Protein AF-A0A963SQN0-F1 (afdb_monomer)

Structure (mmCIF, N/CA/C/O backbone):
data_AF-A0A963SQN0-F1
#
_entry.id   AF-A0A963SQN0-F1
#
loop_
_atom_site.group_PDB
_atom_site.id
_atom_site.type_symbol
_atom_site.label_atom_id
_atom_site.label_alt_id
_atom_site.label_comp_id
_atom_site.label_asym_id
_atom_site.label_entity_id
_atom_site.label_seq_id
_atom_site.pdbx_PDB_ins_code
_atom_site.Cartn_x
_atom_site.Cartn_y
_atom_site.Cartn_z
_atom_site.occupancy
_atom_site.B_iso_or_equiv
_atom_site.auth_seq_id
_atom_site.auth_comp_id
_atom_site.auth_asym_id
_atom_site.auth_atom_id
_atom_site.pdbx_PDB_model_num
ATOM 1 N N . MET A 1 1 ? 1.979 -13.688 -24.420 1.00 61.84 1 MET A N 1
ATOM 2 C CA . MET A 1 1 ? 1.608 -12.804 -23.29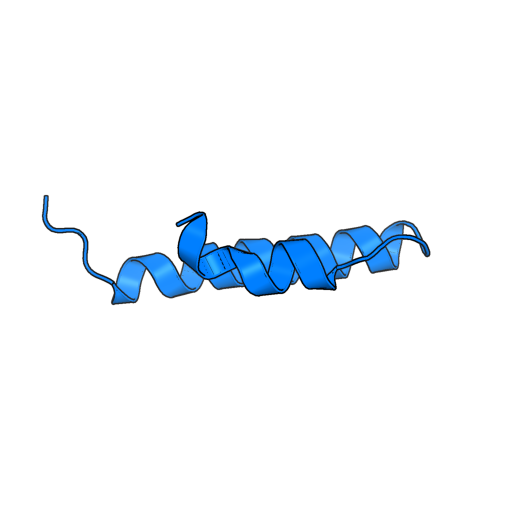7 1.00 61.84 1 MET A CA 1
ATOM 3 C C . MET A 1 1 ? 2.892 -12.158 -22.793 1.00 61.84 1 MET A C 1
ATOM 5 O O . MET A 1 1 ? 3.589 -12.760 -21.992 1.00 61.84 1 MET A O 1
ATOM 9 N N . SER A 1 2 ? 3.289 -11.023 -23.364 1.00 73.12 2 SER A N 1
ATOM 10 C CA . SER A 1 2 ? 4.476 -10.286 -22.917 1.00 73.12 2 SER A CA 1
ATOM 11 C C . SER A 1 2 ? 4.129 -9.481 -21.668 1.00 73.12 2 SER A C 1
ATOM 13 O O . SER A 1 2 ? 3.086 -8.825 -21.626 1.00 73.12 2 SER A O 1
ATOM 15 N N . LEU A 1 3 ? 4.986 -9.547 -20.653 1.00 74.00 3 LEU A N 1
ATOM 16 C CA . LEU A 1 3 ? 4.917 -8.658 -19.500 1.00 74.00 3 LEU A CA 1
ATOM 17 C C . LEU A 1 3 ? 5.383 -7.280 -19.971 1.00 74.00 3 LEU A C 1
ATOM 19 O O . LEU A 1 3 ? 6.568 -7.077 -20.215 1.00 74.00 3 LEU A O 1
ATOM 23 N N . ASP A 1 4 ? 4.434 -6.376 -20.189 1.00 82.56 4 ASP A N 1
ATOM 24 C CA . ASP A 1 4 ? 4.721 -4.968 -20.442 1.00 82.56 4 ASP A CA 1
ATOM 25 C C . ASP A 1 4 ? 4.958 -4.281 -19.088 1.00 82.56 4 ASP A C 1
ATOM 27 O O . ASP A 1 4 ? 4.014 -4.195 -18.295 1.00 82.56 4 ASP A O 1
ATOM 31 N N . PRO A 1 5 ? 6.175 -3.783 -18.801 1.00 78.69 5 PRO A N 1
ATOM 32 C CA . PRO A 1 5 ? 6.473 -3.102 -17.543 1.00 78.69 5 PRO A CA 1
ATOM 33 C C . PRO A 1 5 ? 5.565 -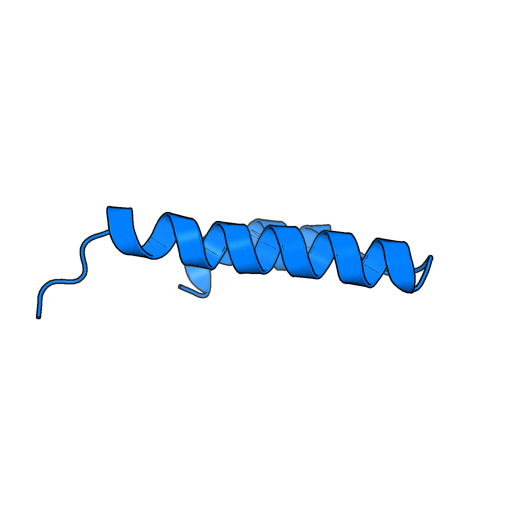1.894 -17.285 1.00 78.69 5 PRO A C 1
ATOM 35 O O . PRO A 1 5 ? 5.275 -1.573 -16.134 1.00 78.69 5 PRO A O 1
ATOM 38 N N . GLN A 1 6 ? 5.049 -1.250 -18.339 1.00 83.94 6 GLN A N 1
ATOM 39 C CA . GLN A 1 6 ? 4.115 -0.129 -18.200 1.00 83.94 6 GLN A CA 1
ATOM 40 C C . GLN A 1 6 ? 2.773 -0.557 -17.598 1.00 83.94 6 GLN A C 1
ATOM 42 O O . GLN A 1 6 ? 2.085 0.252 -16.977 1.00 83.94 6 GLN A O 1
ATOM 47 N N . ARG A 1 7 ? 2.407 -1.838 -17.720 1.00 86.06 7 ARG A N 1
ATOM 48 C CA . ARG A 1 7 ? 1.196 -2.391 -17.103 1.00 86.06 7 ARG A CA 1
ATOM 49 C C . ARG A 1 7 ? 1.363 -2.726 -15.620 1.00 86.06 7 ARG A C 1
ATOM 51 O O . ARG A 1 7 ? 0.347 -2.892 -14.951 1.00 86.06 7 ARG A O 1
ATOM 58 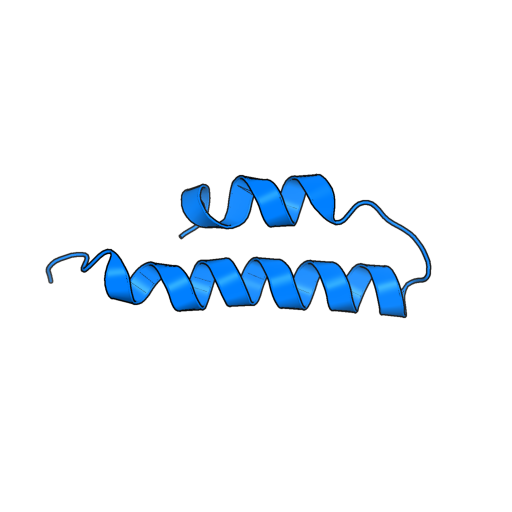N N . LEU A 1 8 ? 2.594 -2.806 -15.111 1.00 91.38 8 LEU A N 1
ATOM 59 C CA . LEU A 1 8 ? 2.880 -3.130 -13.706 1.00 91.38 8 LEU A CA 1
ATOM 60 C C . LEU A 1 8 ? 2.837 -1.883 -12.812 1.00 91.38 8 LEU A C 1
ATOM 62 O O . LEU A 1 8 ? 2.367 -1.946 -11.678 1.00 91.38 8 LEU A O 1
ATOM 66 N N . ALA A 1 9 ? 3.213 -0.716 -13.346 1.00 93.62 9 ALA A N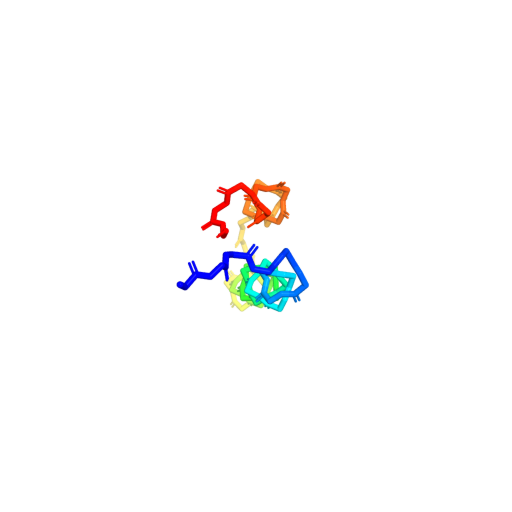 1
ATOM 67 C CA . ALA A 1 9 ? 3.213 0.544 -12.597 1.00 93.62 9 ALA A CA 1
ATOM 68 C C . ALA A 1 9 ? 1.855 0.898 -11.939 1.00 93.62 9 ALA A C 1
ATOM 70 O O . ALA A 1 9 ? 1.851 1.290 -10.769 1.00 93.62 9 ALA A O 1
ATOM 71 N N . PRO A 1 10 ? 0.687 0.721 -12.595 1.00 95.62 10 PRO A N 1
ATOM 72 C CA . PRO A 1 10 ? -0.608 0.911 -11.940 1.00 95.62 10 PRO A CA 1
ATOM 73 C C . PRO A 1 10 ? -0.838 -0.023 -10.745 1.00 95.62 10 PRO A C 1
ATOM 75 O O . PRO A 1 10 ? -1.425 0.398 -9.751 1.00 95.62 10 PRO A O 1
ATOM 78 N N . MET A 1 11 ? -0.361 -1.271 -10.813 1.00 95.38 11 MET A N 1
ATOM 79 C CA . MET A 1 11 ? -0.495 -2.242 -9.722 1.00 95.38 11 MET A CA 1
ATOM 80 C C . MET A 1 11 ? 0.383 -1.846 -8.532 1.00 95.38 11 MET A C 1
ATOM 82 O O . MET A 1 11 ? -0.091 -1.828 -7.397 1.00 95.38 11 MET A O 1
ATOM 86 N N . ALA A 1 12 ? 1.629 -1.442 -8.784 1.00 96.19 12 ALA A N 1
ATOM 87 C CA . ALA A 1 12 ? 2.529 -0.994 -7.728 1.00 96.19 12 ALA A CA 1
ATOM 88 C C . ALA A 1 12 ? 2.002 0.290 -7.057 1.00 96.19 12 ALA A C 1
ATOM 90 O O . ALA A 1 12 ? 2.032 0.439 -5.834 1.00 96.19 12 ALA A O 1
ATOM 91 N N . ASN A 1 13 ? 1.422 1.202 -7.842 1.00 96.50 13 ASN A N 1
ATOM 92 C CA . ASN A 1 13 ? 0.757 2.393 -7.313 1.00 96.50 13 ASN A CA 1
ATOM 93 C C . ASN A 1 13 ? -0.492 2.057 -6.491 1.00 96.50 13 ASN A C 1
ATOM 95 O O . ASN A 1 13 ? -0.727 2.704 -5.472 1.00 96.50 13 ASN A O 1
ATOM 99 N N . ALA A 1 14 ? -1.252 1.028 -6.872 1.00 97.25 14 ALA A N 1
ATOM 100 C CA . ALA A 1 14 ? -2.375 0.554 -6.070 1.00 97.25 14 A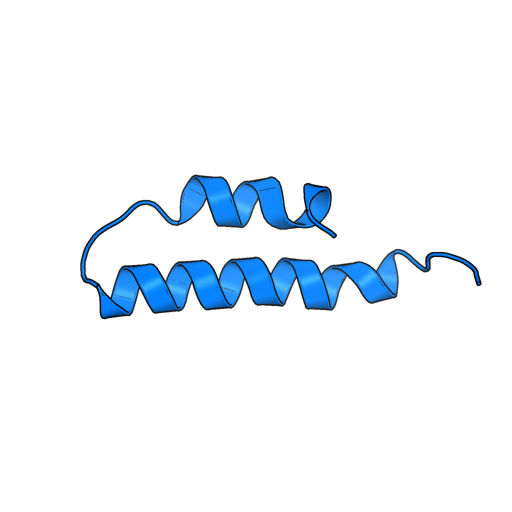LA A CA 1
ATOM 101 C C . ALA A 1 14 ? -1.907 0.024 -4.704 1.00 97.25 14 ALA A C 1
ATOM 103 O O . ALA A 1 14 ? -2.487 0.391 -3.685 1.00 97.25 14 ALA A O 1
ATOM 104 N N . ILE A 1 15 ? -0.820 -0.758 -4.654 1.00 97.50 15 ILE A N 1
ATOM 105 C CA . ILE A 1 15 ? -0.231 -1.235 -3.388 1.00 97.50 15 ILE A CA 1
ATOM 106 C C . ILE A 1 15 ? 0.168 -0.053 -2.496 1.00 97.50 15 ILE A C 1
ATOM 108 O O . ILE A 1 15 ? -0.129 -0.052 -1.298 1.00 97.50 15 ILE A O 1
ATOM 112 N N . ARG A 1 16 ? 0.802 0.974 -3.073 1.00 97.94 16 ARG A N 1
ATOM 113 C CA . ARG A 1 16 ? 1.203 2.188 -2.346 1.00 97.94 16 ARG A CA 1
ATOM 114 C C . ARG A 1 16 ? 0.002 2.938 -1.781 1.00 97.94 16 ARG A C 1
ATOM 116 O O . ARG A 1 16 ? -0.014 3.226 -0.587 1.00 97.94 16 ARG A O 1
ATOM 123 N N . ALA A 1 17 ? -0.994 3.216 -2.622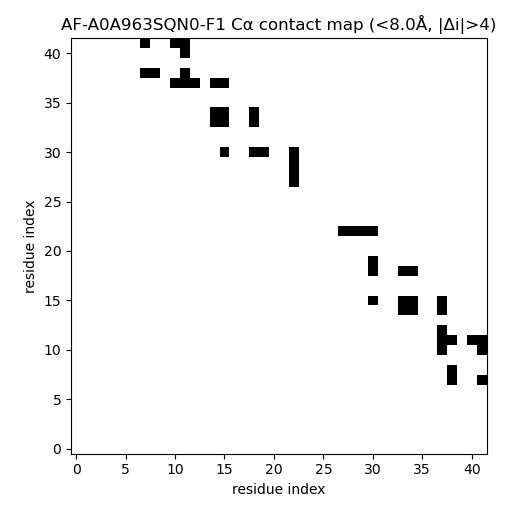 1.00 97.94 17 ALA A N 1
ATOM 124 C CA . ALA A 1 17 ? -2.199 3.942 -2.231 1.00 97.94 17 ALA A CA 1
ATOM 125 C C . ALA A 1 17 ? -2.950 3.213 -1.110 1.00 97.94 17 ALA A C 1
ATOM 127 O O . ALA A 1 17 ? -3.163 3.782 -0.045 1.00 97.94 17 ALA A O 1
ATOM 128 N N . LEU A 1 18 ? -3.224 1.918 -1.291 1.00 97.75 18 LEU A N 1
ATOM 129 C CA . LEU A 1 18 ? -3.926 1.108 -0.294 1.00 97.75 18 LEU A CA 1
ATOM 130 C C . LEU A 1 18 ? -3.167 1.027 1.035 1.00 97.75 18 LEU A C 1
ATOM 132 O O . LEU A 1 18 ? -3.781 1.076 2.096 1.00 97.75 18 LEU A O 1
ATOM 136 N N . SER A 1 19 ? -1.835 0.933 0.994 1.00 97.69 19 SER A N 1
ATOM 137 C CA . SER A 1 19 ? -1.015 0.900 2.211 1.00 97.69 19 SER A CA 1
ATOM 138 C C . SER A 1 19 ? -1.054 2.229 2.967 1.00 97.69 19 SER A C 1
ATOM 140 O O . SER A 1 19 ? -1.128 2.231 4.195 1.00 97.69 19 SER A O 1
ATOM 142 N N . MET A 1 20 ? -1.018 3.358 2.252 1.00 97.38 20 MET A N 1
ATOM 143 C CA . MET A 1 20 ? -1.163 4.683 2.860 1.00 97.38 20 MET A CA 1
ATOM 144 C C . MET A 1 20 ? -2.551 4.866 3.474 1.00 97.38 20 MET A C 1
ATOM 146 O O . MET A 1 20 ? -2.646 5.283 4.628 1.00 97.38 20 MET A O 1
ATOM 150 N N . ASP A 1 21 ? -3.604 4.521 2.734 1.00 97.81 21 ASP A N 1
ATOM 151 C CA . ASP A 1 21 ? -4.989 4.672 3.182 1.00 97.81 21 ASP A CA 1
ATOM 152 C C . ASP A 1 21 ? -5.278 3.791 4.401 1.00 97.81 21 ASP A C 1
ATOM 154 O O . ASP A 1 21 ? -5.869 4.254 5.374 1.00 97.81 21 ASP A O 1
ATOM 158 N N . ALA A 1 22 ? -4.805 2.540 4.400 1.00 97.44 22 ALA A N 1
ATOM 159 C CA . ALA A 1 22 ? -4.988 1.619 5.517 1.00 97.44 22 ALA A CA 1
ATOM 160 C C . ALA A 1 22 ? -4.291 2.104 6.797 1.00 97.44 22 ALA A C 1
ATOM 162 O O . ALA A 1 22 ? -4.887 2.058 7.873 1.00 97.44 22 ALA A O 1
ATOM 163 N N . VAL A 1 23 ? -3.052 2.603 6.695 1.00 97.12 23 VAL A N 1
ATOM 164 C CA . VAL A 1 23 ? -2.329 3.159 7.852 1.00 97.12 23 VAL A CA 1
ATOM 165 C C . VAL A 1 23 ? -3.006 4.427 8.368 1.00 97.12 23 VAL A C 1
ATOM 167 O O . VAL A 1 23 ? -3.144 4.587 9.582 1.00 97.12 23 VAL A O 1
ATOM 170 N N . GLN A 1 24 ? -3.454 5.313 7.471 1.00 97.75 24 GLN A N 1
ATOM 171 C CA . GLN A 1 24 ? -4.201 6.510 7.860 1.00 97.75 24 GLN A CA 1
ATOM 172 C C . GLN A 1 24 ? -5.507 6.145 8.571 1.00 97.75 24 GLN A C 1
ATOM 174 O O . GLN A 1 24 ? -5.768 6.653 9.659 1.00 97.75 24 GLN A O 1
ATOM 179 N N . ALA A 1 25 ? -6.296 5.226 8.008 1.00 97.94 25 ALA A N 1
ATOM 180 C CA . ALA A 1 25 ? -7.555 4.776 8.595 1.00 97.94 25 ALA A CA 1
ATOM 181 C C . ALA A 1 25 ? -7.361 4.097 9.962 1.00 97.94 25 ALA A C 1
ATOM 183 O O . ALA A 1 25 ? -8.186 4.267 10.858 1.00 97.94 25 ALA A O 1
ATOM 184 N N . ALA A 1 26 ? -6.263 3.360 10.146 1.00 97.50 26 ALA A N 1
ATOM 185 C CA . ALA A 1 26 ? -5.914 2.731 11.418 1.00 97.50 26 ALA A CA 1
ATOM 186 C C . ALA A 1 26 ? -5.273 3.699 12.434 1.00 97.50 26 ALA A C 1
ATOM 188 O O . ALA A 1 26 ? -5.088 3.320 13.592 1.00 97.50 26 ALA A O 1
ATOM 189 N N . ASN A 1 27 ? -4.899 4.916 12.011 1.00 96.44 27 ASN A N 1
ATOM 190 C CA . ASN A 1 27 ? -4.090 5.874 12.774 1.00 96.44 27 ASN A CA 1
ATOM 191 C C . ASN A 1 27 ? -2.830 5.235 13.406 1.00 96.44 27 ASN A C 1
ATOM 193 O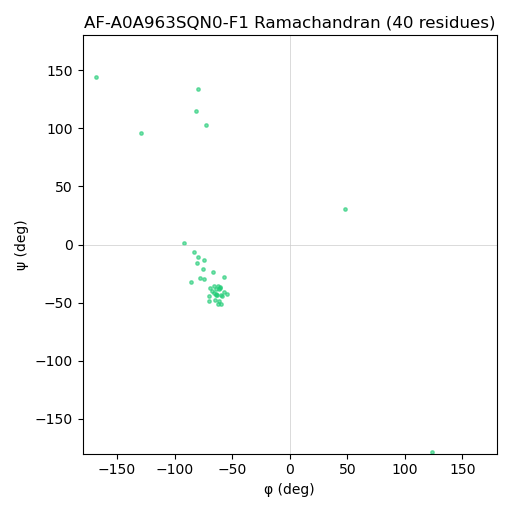 O . ASN A 1 27 ? -2.402 5.597 14.503 1.00 96.44 27 ASN A O 1
ATOM 197 N N . SER A 1 28 ? -2.284 4.208 12.748 1.00 95.06 28 SER A N 1
ATOM 198 C CA . SER A 1 28 ? -1.209 3.361 13.265 1.00 95.06 28 SER A CA 1
ATOM 199 C C . SER A 1 28 ? -0.636 2.476 12.155 1.00 95.06 28 SER A C 1
ATOM 201 O O . SER A 1 28 ? -1.369 1.996 11.291 1.00 95.06 28 SER A O 1
ATOM 203 N N . GLY A 1 29 ? 0.677 2.233 12.188 1.00 93.31 29 GLY A N 1
ATOM 204 C CA . GLY A 1 29 ? 1.382 1.353 11.250 1.00 93.31 29 GLY A CA 1
ATOM 205 C C . GLY A 1 29 ? 2.535 2.027 10.499 1.00 93.31 29 GLY A C 1
ATOM 206 O O . GLY A 1 29 ? 2.852 3.192 10.723 1.00 93.31 29 GLY A O 1
ATOM 207 N N . HIS A 1 30 ? 3.183 1.268 9.607 1.00 93.56 30 HIS A N 1
ATOM 208 C CA . HIS A 1 30 ? 4.375 1.697 8.863 1.00 93.56 30 HIS A CA 1
ATOM 209 C C . HIS A 1 30 ? 4.195 1.446 7.356 1.00 93.56 30 HIS A C 1
ATOM 211 O O . HIS A 1 30 ? 4.484 0.345 6.882 1.00 93.56 30 HIS A O 1
ATOM 217 N N . PRO A 1 31 ? 3.766 2.448 6.566 1.00 91.69 31 PRO A N 1
ATOM 218 C CA . PRO A 1 31 ? 3.485 2.251 5.145 1.00 91.69 31 PRO A CA 1
ATOM 219 C C . PRO A 1 31 ? 4.775 2.122 4.314 1.00 91.69 31 PRO A C 1
ATOM 221 O O . PRO A 1 31 ? 4.728 1.698 3.165 1.00 91.69 31 PRO A O 1
ATOM 224 N N . GLY A 1 32 ? 5.941 2.460 4.883 1.00 93.94 32 GLY A N 1
ATOM 225 C CA . GLY A 1 32 ? 7.217 2.532 4.164 1.00 93.94 32 GLY A CA 1
ATOM 226 C C . GLY A 1 32 ? 7.666 1.219 3.516 1.00 93.94 32 GLY A C 1
ATOM 227 O O . GLY A 1 32 ? 8.085 1.231 2.362 1.00 93.94 32 GLY A O 1
ATOM 228 N N . MET A 1 33 ? 7.544 0.085 4.215 1.00 94.75 33 MET A N 1
ATOM 229 C CA . MET A 1 33 ? 7.954 -1.215 3.663 1.00 94.75 33 MET A CA 1
ATOM 230 C C . MET A 1 33 ? 7.025 -1.683 2.525 1.00 94.75 33 MET A C 1
ATOM 232 O O . MET A 1 33 ? 7.542 -1.963 1.442 1.00 94.75 33 MET A O 1
ATOM 236 N N . PRO A 1 34 ? 5.685 -1.658 2.675 1.00 92.94 34 PRO A N 1
ATOM 237 C CA . PRO A 1 34 ? 4.772 -1.923 1.562 1.00 92.94 34 PRO A CA 1
ATOM 238 C C . PRO A 1 34 ? 4.962 -0.987 0.358 1.00 92.94 34 PRO A C 1
ATOM 240 O O . PRO A 1 34 ? 4.957 -1.441 -0.782 1.00 92.94 34 PRO A O 1
ATOM 243 N N . MET A 1 35 ? 5.181 0.314 0.586 1.00 94.81 35 MET A N 1
ATOM 244 C CA . MET A 1 35 ? 5.368 1.278 -0.505 1.00 94.81 35 MET A CA 1
ATOM 245 C C . MET A 1 35 ? 6.687 1.088 -1.265 1.00 94.81 35 MET A C 1
ATOM 247 O O . MET A 1 35 ? 6.728 1.273 -2.484 1.00 94.81 35 MET A O 1
ATOM 251 N N . GLY A 1 36 ? 7.762 0.745 -0.549 1.00 94.88 36 GLY A N 1
ATOM 252 C CA . GLY A 1 36 ? 9.086 0.528 -1.129 1.00 94.88 36 GLY A CA 1
ATOM 253 C C . GLY A 1 36 ? 9.205 -0.790 -1.892 1.00 94.88 36 GLY A C 1
ATOM 254 O O . GLY A 1 36 ? 9.952 -0.860 -2.861 1.00 94.88 36 GLY A O 1
ATOM 255 N N . MET A 1 37 ? 8.452 -1.818 -1.491 1.00 96.62 37 MET A N 1
ATOM 256 C CA . MET A 1 37 ? 8.470 -3.144 -2.128 1.00 96.62 37 MET A CA 1
ATOM 257 C C . MET A 1 37 ? 7.421 -3.311 -3.238 1.00 96.62 37 MET A C 1
ATOM 259 O O . MET A 1 37 ? 7.331 -4.380 -3.834 1.00 96.62 37 MET A O 1
ATOM 263 N N . ALA A 1 38 ? 6.630 -2.276 -3.534 1.00 96.38 38 ALA A N 1
ATOM 264 C CA . ALA A 1 38 ? 5.490 -2.386 -4.439 1.00 96.38 38 ALA A CA 1
ATOM 265 C C . ALA A 1 38 ? 5.862 -2.830 -5.866 1.00 96.38 38 ALA A C 1
ATOM 267 O O . ALA A 1 38 ? 5.138 -3.639 -6.428 1.00 96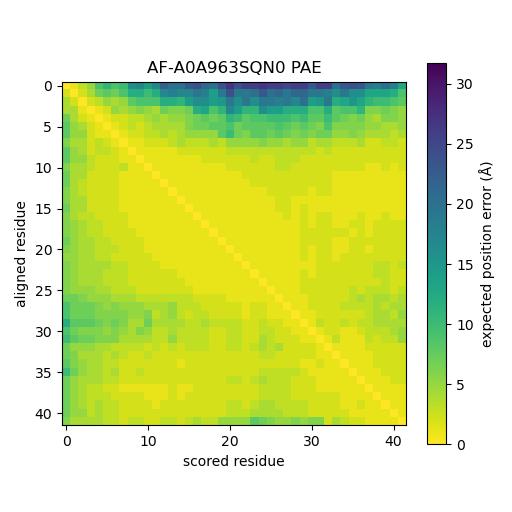.38 38 ALA A O 1
ATOM 268 N N . ASP A 1 39 ? 6.995 -2.380 -6.421 1.00 93.94 39 ASP A N 1
ATOM 269 C CA . ASP A 1 39 ? 7.426 -2.796 -7.770 1.00 93.94 39 ASP A CA 1
ATOM 270 C C . ASP A 1 39 ? 7.989 -4.229 -7.799 1.00 93.94 39 ASP A C 1
ATOM 272 O O . ASP A 1 39 ? 8.027 -4.856 -8.847 1.00 93.94 39 ASP A O 1
ATOM 276 N N . VAL A 1 40 ? 8.435 -4.763 -6.654 1.00 94.06 40 VAL A N 1
ATOM 277 C CA . VAL A 1 40 ? 8.896 -6.162 -6.531 1.00 94.06 40 VAL A CA 1
ATOM 278 C C . VAL A 1 40 ? 7.707 -7.123 -6.457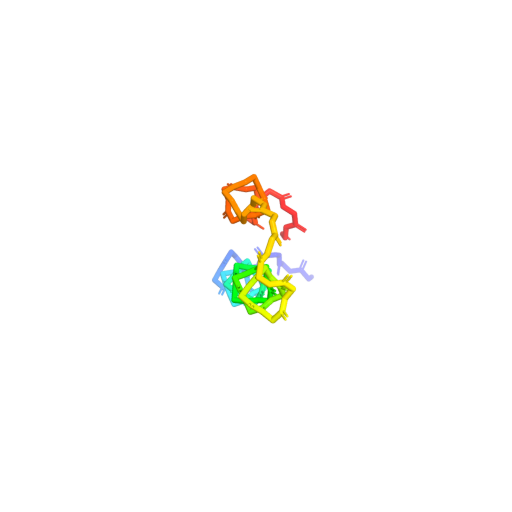 1.00 94.06 40 VAL A C 1
ATOM 280 O O . VAL A 1 40 ? 7.810 -8.283 -6.846 1.00 94.06 40 VAL A O 1
ATOM 283 N N . ALA A 1 41 ? 6.577 -6.647 -5.937 1.00 92.88 41 ALA A N 1
ATOM 284 C CA . ALA A 1 41 ? 5.368 -7.435 -5.739 1.00 92.88 41 ALA A CA 1
ATOM 285 C C . ALA A 1 41 ? 4.489 -7.555 -7.002 1.00 92.88 41 ALA A C 1
ATOM 287 O O . ALA A 1 41 ? 3.488 -8.273 -6.963 1.00 92.88 41 ALA A O 1
ATOM 288 N N . THR A 1 42 ? 4.826 -6.850 -8.087 1.00 89.44 42 THR A N 1
ATOM 289 C CA . THR A 1 42 ? 4.021 -6.734 -9.318 1.00 89.44 42 THR A CA 1
ATOM 290 C C . THR A 1 42 ? 4.824 -7.105 -10.544 1.00 89.44 42 THR A C 1
ATOM 292 O O . THR A 1 42 ? 4.303 -7.890 -11.364 1.00 89.44 42 THR A O 1
#

Mean predicted aligned error: 3.59 Å

pLDDT: mean 92.44, std 7.78, range [61.84, 97.94]

Radius of gyration: 11.83 Å; Cα contacts (8 Å, |Δi|>4): 25; chains: 1; bounding box: 17×19×37 Å

Sequence (42 aa):
MSLDPQRLAPMANAIRALSMDAVQAANSGHPGMPMGMADVAT

Secondary structure (DSSP, 8-state):
----GGGTHHHHHHHHHHHHHHHHHHT---THHHHHSTTT--

Solvent-accessible surface area (backbone atoms only — not comparable to full-atom values): 2489 Å² total; per-residue (Å²): 137,83,89,55,70,79,68,33,53,63,53,18,49,48,46,31,50,52,37,47,51,50,28,59,76,62,74,51,82,73,44,62,62,57,46,72,44,17,73,80,76,88

Foldseek 3Di:
DDPDLVVLVVQLVVQLVVLVVVCVVVVDDDSVVSNVCSSVVD